Protein AF-A0A1T5FT01-F1 (afdb_monomer)

Foldseek 3Di:
DDQDAPPDDDQWKGKQAAPDPVCLVVSVVVRLVSNLVVLVVVQFEWEWEAPDDRIIMIGGDNVHGRPDYHYDYD

Mean predicted aligned error: 7.45 Å

Solvent-accessible surface area (backbone atoms only — not comparable to full-atom values): 4178 Å² total; per-residue (Å²): 137,70,75,61,70,70,96,63,98,50,94,28,64,39,47,40,59,39,94,47,81,88,47,41,68,58,48,48,51,54,38,46,56,68,20,44,60,40,8,60,76,67,65,17,3,38,38,34,36,46,79,52,92,46,29,36,37,31,23,40,30,82,91,31,57,55,93,38,78,46,78,44,87,116

Radius of gyration: 11.54 Å; Cα contacts (8 Å, |Δi|>4): 145; chains: 1; bounding box: 24×21×28 Å

pLDDT: mean 77.38, std 13.56, range [40.47, 88.44]

Nearest PDB structures (foldseek):
  6w72-assembly2_B  TM=5.471E-01  e=1.414E+00  Acinetobacter baumannii
  5m2a-assembly1_B  TM=4.951E-01  e=5.328E+00  Beggiatoa sp. PS
  7jil-assembly1_V  TM=4.118E-01  e=2.249E+00  Flavobacterium johnsoniae
  4fqd-assembly2_A  TM=3.750E-01  e=3.349E+00  Streptomyces tendae
  9fd2-assembly1_g  TM=3.358E-01  e=4.986E+00  Homo sapiens

Structure (mmCIF, N/CA/C/O backbone):
data_AF-A0A1T5FT01-F1
#
_entry.id   AF-A0A1T5FT01-F1
#
loop_
_atom_site.group_PDB
_atom_site.id
_atom_site.type_symbol
_atom_site.label_atom_id
_atom_site.label_alt_id
_atom_site.label_comp_id
_atom_site.label_asym_id
_atom_site.label_entity_id
_atom_site.label_seq_id
_atom_site.pdbx_PDB_ins_code
_atom_site.Cartn_x
_atom_site.Cartn_y
_atom_site.Cartn_z
_atom_site.occupancy
_atom_site.B_iso_or_equiv
_atom_site.auth_seq_id
_atom_site.auth_comp_id
_atom_site.auth_asym_id
_atom_site.auth_atom_id
_atom_site.pdbx_PDB_model_num
ATOM 1 N N . MET A 1 1 ? 3.110 8.244 15.037 1.00 46.44 1 MET A N 1
ATOM 2 C CA . MET A 1 1 ? 3.056 7.291 13.911 1.00 46.44 1 MET A CA 1
ATOM 3 C C . MET A 1 1 ? 4.125 6.237 14.167 1.00 46.44 1 MET A C 1
ATOM 5 O O . MET A 1 1 ? 5.297 6.535 13.994 1.00 46.44 1 MET A O 1
ATOM 9 N N . THR A 1 2 ? 3.759 5.070 14.700 1.00 40.47 2 THR A N 1
ATOM 10 C CA . THR A 1 2 ? 4.738 4.026 15.053 1.00 40.47 2 THR A CA 1
ATOM 11 C C . THR A 1 2 ? 4.698 2.961 13.969 1.00 40.47 2 THR A C 1
ATOM 13 O O . THR A 1 2 ? 3.794 2.134 13.940 1.00 40.47 2 THR A O 1
ATOM 16 N N . ILE A 1 3 ? 5.635 3.038 13.027 1.00 48.06 3 ILE A N 1
ATOM 17 C CA . ILE A 1 3 ? 5.778 2.051 11.957 1.00 48.06 3 ILE A CA 1
ATOM 18 C C . ILE A 1 3 ? 6.604 0.908 12.546 1.00 48.06 3 ILE A C 1
ATOM 20 O O . ILE A 1 3 ? 7.832 0.963 12.554 1.00 48.06 3 ILE A O 1
ATOM 24 N N . THR A 1 4 ? 5.941 -0.085 13.134 1.00 49.09 4 THR A N 1
ATOM 25 C CA . THR A 1 4 ? 6.637 -1.264 13.653 1.00 49.09 4 THR A CA 1
ATOM 26 C C . THR A 1 4 ? 7.017 -2.136 12.466 1.00 49.09 4 THR A C 1
ATOM 28 O O . THR A 1 4 ? 6.175 -2.829 11.907 1.00 49.09 4 THR A O 1
ATOM 31 N N . VAL A 1 5 ? 8.280 -2.071 12.046 1.00 55.72 5 VAL A N 1
ATOM 32 C CA . VAL A 1 5 ? 8.827 -3.016 11.069 1.00 55.72 5 VAL A CA 1
ATOM 33 C C . VAL A 1 5 ? 8.959 -4.382 11.754 1.00 55.72 5 VAL A C 1
ATOM 35 O O . VAL A 1 5 ? 9.697 -4.488 12.736 1.00 55.72 5 VAL A O 1
ATOM 38 N N . PRO A 1 6 ? 8.245 -5.434 11.317 1.00 45.69 6 PRO A N 1
ATOM 39 C CA . PRO A 1 6 ? 8.462 -6.757 11.870 1.00 45.69 6 PRO A CA 1
ATOM 40 C C . PRO A 1 6 ? 9.856 -7.228 11.452 1.00 45.69 6 PRO A C 1
ATOM 42 O O . PRO A 1 6 ? 10.219 -7.229 10.276 1.00 45.69 6 PRO A O 1
ATOM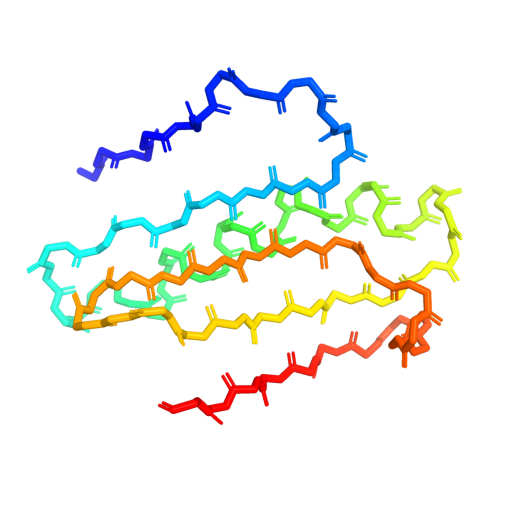 45 N N . THR A 1 7 ? 10.643 -7.617 12.447 1.00 43.69 7 THR A N 1
ATOM 46 C CA . THR A 1 7 ? 11.944 -8.279 12.342 1.00 43.69 7 THR A CA 1
ATOM 47 C C . THR A 1 7 ? 11.794 -9.671 11.722 1.00 43.69 7 THR A C 1
ATOM 49 O O . THR A 1 7 ? 11.923 -10.685 12.405 1.00 43.69 7 THR A O 1
ATOM 52 N N . ALA A 1 8 ? 11.496 -9.733 10.425 1.00 40.59 8 ALA A N 1
ATOM 53 C CA . ALA A 1 8 ? 11.565 -10.952 9.633 1.00 40.59 8 ALA A CA 1
ATOM 54 C C . ALA A 1 8 ? 12.179 -10.627 8.267 1.00 40.59 8 ALA A C 1
ATOM 56 O O . ALA A 1 8 ? 11.591 -9.959 7.421 1.00 40.59 8 ALA A O 1
ATOM 57 N N . SER A 1 9 ? 13.413 -11.086 8.109 1.00 41.91 9 SER A N 1
ATOM 58 C CA . SER A 1 9 ? 14.326 -10.935 6.983 1.00 41.91 9 SER A CA 1
ATOM 59 C C . SER A 1 9 ? 13.706 -11.285 5.622 1.00 41.91 9 SER A C 1
ATOM 61 O O . SER A 1 9 ? 13.833 -12.407 5.137 1.00 41.91 9 SER A O 1
ATOM 63 N N . SER A 1 10 ? 13.051 -10.328 4.965 1.00 50.94 10 SER A N 1
ATOM 64 C CA . SER A 1 10 ? 12.713 -10.404 3.539 1.00 50.94 10 SER A CA 1
ATOM 65 C C . SER A 1 10 ? 12.691 -8.992 2.939 1.00 50.94 10 SER A C 1
ATOM 67 O O . SER A 1 10 ? 11.798 -8.209 3.271 1.00 50.94 10 SER A O 1
ATOM 69 N N . PRO A 1 11 ? 13.668 -8.626 2.086 1.00 56.97 11 PRO A N 1
ATOM 70 C CA . PRO A 1 11 ? 13.716 -7.319 1.438 1.00 56.97 11 PRO A CA 1
ATOM 71 C C . PRO A 1 11 ? 12.537 -7.204 0.465 1.00 56.97 11 PRO A C 1
ATOM 73 O O . PRO A 1 11 ? 12.597 -7.673 -0.666 1.00 56.97 11 PRO A O 1
ATOM 76 N N . GLY A 1 12 ? 11.424 -6.644 0.937 1.00 67.62 12 GLY A N 1
ATOM 77 C CA . GLY A 1 12 ? 10.206 -6.507 0.142 1.00 67.62 12 GLY A CA 1
ATOM 78 C C . GLY A 1 12 ? 8.897 -6.744 0.886 1.00 67.62 12 GLY A C 1
ATOM 79 O O . GLY A 1 12 ? 7.879 -6.839 0.216 1.00 67.62 12 GLY A O 1
ATOM 80 N N . MET A 1 13 ? 8.875 -6.841 2.218 1.00 80.75 13 MET A N 1
ATOM 81 C CA . MET A 1 13 ? 7.637 -6.929 3.003 1.00 80.75 13 MET A CA 1
ATOM 82 C C . MET A 1 13 ? 7.664 -5.935 4.169 1.00 80.75 13 MET A C 1
ATOM 84 O O . MET A 1 13 ? 8.617 -5.900 4.940 1.00 80.75 13 M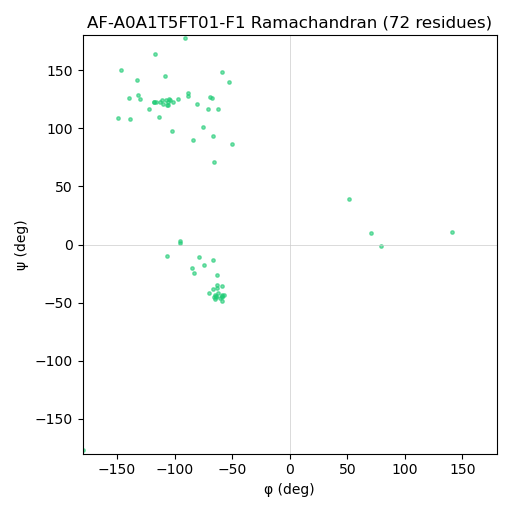ET A O 1
ATOM 88 N N . VAL A 1 14 ? 6.611 -5.130 4.290 1.00 84.25 14 VAL A N 1
ATOM 89 C CA . VAL A 1 14 ? 6.406 -4.123 5.334 1.00 84.25 14 VAL A CA 1
ATOM 90 C C . VAL A 1 14 ? 5.017 -4.320 5.925 1.00 84.25 14 VAL A C 1
ATOM 92 O O . VAL A 1 14 ? 4.016 -4.315 5.209 1.00 84.25 14 VAL A O 1
ATOM 95 N N . GLU A 1 15 ? 4.943 -4.482 7.241 1.00 83.62 15 GLU A N 1
ATOM 96 C CA . GLU A 1 15 ? 3.673 -4.419 7.959 1.00 83.62 15 GLU A CA 1
ATOM 97 C C . GLU A 1 15 ? 3.385 -2.969 8.358 1.00 83.62 15 GLU A C 1
ATOM 99 O O . GLU A 1 15 ? 4.238 -2.256 8.883 1.00 83.62 15 GLU A O 1
ATOM 104 N N . VAL A 1 16 ? 2.171 -2.526 8.058 1.00 83.69 16 VAL A N 1
ATOM 105 C CA . VAL A 1 16 ? 1.656 -1.193 8.338 1.00 83.69 16 VAL A CA 1
ATOM 106 C C . VAL A 1 16 ? 0.538 -1.345 9.361 1.00 83.69 16 VAL A C 1
ATOM 108 O O . VAL A 1 16 ? -0.544 -1.859 9.063 1.00 83.69 16 VAL A O 1
ATOM 111 N N . ILE A 1 17 ? 0.816 -0.893 10.580 1.00 85.50 17 ILE A N 1
ATOM 112 C CA . ILE A 1 17 ? -0.143 -0.860 11.682 1.00 85.50 17 ILE A CA 1
ATOM 113 C C . ILE A 1 17 ? -0.573 0.591 11.875 1.00 85.50 17 ILE A C 1
ATOM 115 O O . ILE A 1 17 ? 0.248 1.480 12.094 1.00 85.50 17 ILE 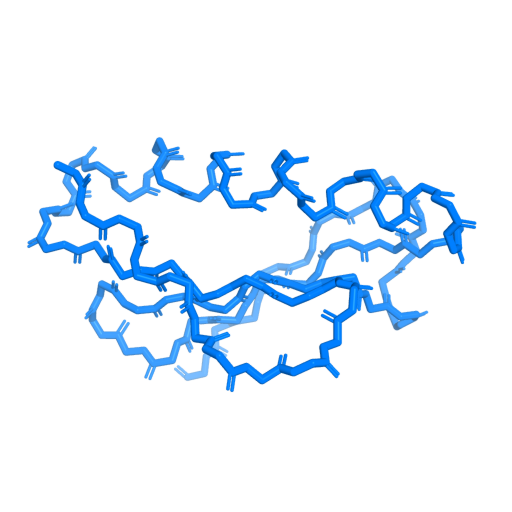A O 1
ATOM 119 N N . VAL A 1 18 ? -1.873 0.827 11.781 1.00 83.75 18 VAL A N 1
ATOM 120 C CA . VAL A 1 18 ? -2.504 2.136 11.856 1.00 83.75 18 VAL A CA 1
ATOM 121 C C . VAL A 1 18 ? -3.516 2.112 12.990 1.00 83.75 18 VAL A C 1
ATOM 123 O O . VAL A 1 18 ? -4.491 1.366 12.954 1.00 83.75 18 VAL A O 1
ATOM 126 N N . THR A 1 19 ? -3.277 2.933 14.006 1.00 79.88 19 THR A N 1
ATOM 127 C CA . THR A 1 19 ? -4.177 3.072 15.160 1.00 79.88 19 THR A CA 1
ATOM 128 C C . THR A 1 19 ? -5.326 4.041 14.881 1.00 79.88 19 THR A C 1
ATOM 130 O O . THR A 1 19 ? -6.378 3.937 15.497 1.00 79.88 19 THR A O 1
ATOM 133 N N . ASP A 1 20 ? -5.126 4.971 13.944 1.00 80.31 20 ASP A N 1
ATOM 134 C CA . ASP A 1 20 ? -6.076 6.022 13.591 1.00 80.31 20 ASP A CA 1
ATOM 135 C C . ASP A 1 20 ? -6.534 5.885 12.133 1.00 80.31 20 ASP A C 1
ATOM 137 O O . ASP A 1 20 ? -5.723 5.892 11.205 1.00 80.31 20 ASP A O 1
ATOM 141 N N . SER A 1 21 ? -7.844 5.763 11.916 1.00 75.81 21 SER A N 1
ATOM 142 C CA . SER A 1 21 ? -8.409 5.532 10.583 1.00 75.81 21 SER A CA 1
ATOM 143 C C . SER A 1 21 ? -8.150 6.675 9.600 1.00 75.81 21 SER A C 1
ATOM 145 O O . SER A 1 21 ? -8.076 6.410 8.402 1.00 75.81 21 SER A O 1
ATOM 147 N N . ALA A 1 22 ? -7.960 7.914 10.069 1.00 81.56 22 ALA A N 1
ATOM 148 C CA . ALA A 1 22 ? -7.667 9.046 9.190 1.00 81.56 22 ALA A CA 1
ATOM 149 C C . ALA A 1 22 ? -6.224 9.016 8.651 1.00 81.56 22 ALA A C 1
ATOM 151 O O . ALA A 1 22 ? -5.929 9.649 7.639 1.00 81.56 22 ALA A O 1
ATOM 152 N N . GLN A 1 23 ? -5.327 8.248 9.279 1.00 82.62 23 GLN A N 1
ATOM 153 C CA . GLN A 1 23 ? -3.936 8.092 8.838 1.00 82.62 23 GLN A CA 1
ATOM 154 C C . GLN A 1 23 ? -3.698 6.866 7.951 1.00 82.62 23 GLN A C 1
ATOM 156 O O . GLN A 1 23 ? -2.562 6.631 7.536 1.00 82.62 23 GLN A O 1
ATOM 161 N N . VAL A 1 24 ? -4.739 6.089 7.634 1.00 83.12 24 VAL A N 1
ATOM 162 C CA . VAL A 1 24 ? -4.617 4.858 6.835 1.00 83.12 24 VAL A CA 1
ATOM 163 C C . VAL A 1 24 ? -4.022 5.144 5.461 1.00 83.12 24 VAL A C 1
ATOM 165 O O . VAL A 1 24 ? -3.052 4.491 5.079 1.00 83.12 24 VAL A O 1
ATOM 168 N N . ASP A 1 25 ? -4.539 6.144 4.748 1.00 82.69 25 ASP A N 1
ATOM 169 C CA . ASP A 1 25 ? -4.040 6.522 3.425 1.00 82.69 25 ASP A CA 1
ATOM 170 C C . ASP A 1 25 ? -2.562 6.919 3.449 1.00 82.69 25 ASP A C 1
ATOM 172 O O . ASP A 1 25 ? -1.780 6.484 2.600 1.00 82.69 25 ASP A O 1
ATOM 176 N N . GLN A 1 26 ? -2.153 7.709 4.444 1.00 84.81 26 GLN A N 1
ATOM 177 C CA . GLN A 1 26 ? -0.770 8.166 4.560 1.00 84.81 26 GLN A CA 1
ATOM 178 C C . GLN A 1 26 ? 0.174 7.023 4.947 1.00 84.81 26 GLN A C 1
ATOM 180 O O . GLN A 1 26 ? 1.257 6.893 4.378 1.00 84.81 26 GLN A O 1
ATOM 185 N N . ALA A 1 27 ? -0.242 6.164 5.879 1.00 85.94 27 ALA A N 1
ATOM 186 C CA . ALA A 1 27 ? 0.543 5.015 6.311 1.00 85.94 27 ALA A CA 1
ATOM 187 C C . ALA A 1 27 ? 0.707 3.975 5.190 1.00 85.94 27 ALA A C 1
ATOM 189 O O . ALA A 1 27 ? 1.789 3.412 5.018 1.00 85.94 27 ALA A O 1
ATOM 190 N N .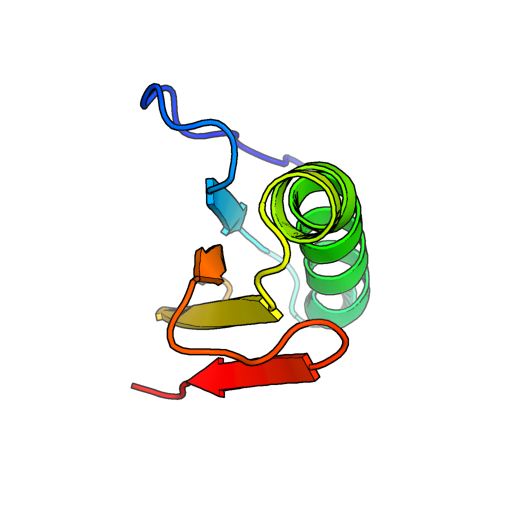 LEU A 1 28 ? -0.338 3.754 4.386 1.00 82.62 28 LEU A N 1
ATOM 191 C CA . LEU A 1 28 ? -0.268 2.903 3.199 1.00 82.62 28 LEU A CA 1
ATOM 192 C C . LEU A 1 28 ? 0.666 3.487 2.138 1.00 82.62 28 LEU A C 1
ATOM 194 O O . LEU A 1 28 ? 1.472 2.740 1.587 1.00 82.62 28 LEU A O 1
ATOM 198 N N . LYS A 1 29 ? 0.608 4.799 1.874 1.00 86.88 29 LYS A N 1
ATOM 199 C CA . LYS A 1 29 ? 1.539 5.465 0.947 1.00 86.88 29 LYS A CA 1
ATOM 200 C C . LYS A 1 29 ? 2.996 5.295 1.379 1.00 86.88 29 LYS A C 1
ATOM 202 O O . LYS A 1 29 ? 3.824 4.944 0.543 1.00 86.88 29 LYS A O 1
ATOM 207 N N . ASP A 1 30 ? 3.297 5.479 2.664 1.00 86.69 30 ASP A N 1
ATOM 208 C CA . ASP A 1 30 ? 4.653 5.291 3.205 1.00 86.69 30 ASP A CA 1
ATOM 209 C C . ASP A 1 30 ? 5.124 3.831 3.083 1.00 86.69 30 ASP A C 1
ATOM 211 O O . ASP A 1 30 ? 6.233 3.556 2.619 1.00 86.69 30 ASP A O 1
ATOM 215 N N . GLY A 1 31 ? 4.249 2.877 3.420 1.00 85.06 31 GLY A N 1
ATOM 216 C CA . GLY A 1 31 ? 4.535 1.449 3.276 1.00 85.06 31 GLY A CA 1
ATOM 217 C C . GLY A 1 31 ? 4.777 1.037 1.823 1.00 85.06 31 GLY A C 1
ATOM 218 O O . GLY A 1 31 ? 5.715 0.291 1.542 1.00 85.06 31 GLY A O 1
ATOM 219 N N . VAL A 1 32 ? 3.975 1.550 0.885 1.00 85.31 32 VAL A N 1
ATOM 220 C CA . VAL A 1 32 ? 4.167 1.313 -0.554 1.00 85.31 32 VAL A CA 1
ATOM 221 C C . VAL A 1 32 ? 5.487 1.908 -1.022 1.00 85.31 32 VAL A C 1
ATOM 223 O O . VAL A 1 32 ? 6.228 1.200 -1.694 1.00 85.31 32 VAL A O 1
ATOM 226 N N . ALA A 1 33 ? 5.822 3.142 -0.632 1.00 86.19 33 ALA A N 1
ATOM 227 C CA . ALA A 1 33 ? 7.076 3.788 -1.022 1.00 86.19 33 ALA A CA 1
ATOM 228 C C . ALA A 1 33 ? 8.307 2.965 -0.602 1.00 86.19 33 ALA A C 1
ATOM 230 O O . ALA A 1 33 ? 9.194 2.727 -1.420 1.00 86.19 33 ALA A O 1
ATOM 231 N N . LYS A 1 34 ? 8.314 2.431 0.627 1.00 84.44 34 LYS A N 1
ATOM 232 C CA . LYS A 1 34 ? 9.391 1.555 1.131 1.00 84.44 34 LYS A CA 1
ATOM 233 C C . LYS A 1 34 ? 9.529 0.248 0.356 1.00 84.44 34 LYS A C 1
ATOM 235 O O . LYS A 1 34 ? 10.626 -0.275 0.193 1.00 84.44 34 LYS A O 1
ATOM 240 N N . VAL A 1 35 ? 8.411 -0.300 -0.109 1.00 84.81 35 VAL A N 1
ATOM 241 C CA . VAL A 1 35 ? 8.389 -1.552 -0.874 1.00 84.81 35 VAL A CA 1
ATOM 242 C C . VAL A 1 35 ? 8.647 -1.306 -2.362 1.00 84.81 35 VAL A C 1
ATOM 244 O O . VAL A 1 35 ? 9.069 -2.221 -3.064 1.00 84.81 35 VAL A O 1
ATOM 247 N N . MET A 1 36 ? 8.450 -0.080 -2.848 1.00 83.38 36 MET A N 1
ATOM 248 C CA . MET A 1 36 ? 8.582 0.283 -4.257 1.00 83.38 36 MET A CA 1
ATOM 249 C C . MET A 1 36 ? 10.008 0.095 -4.777 1.00 83.38 36 MET A C 1
ATOM 251 O O . MET A 1 36 ? 10.176 -0.391 -5.894 1.00 83.38 36 MET A O 1
ATOM 255 N N . GLU A 1 37 ? 11.033 0.395 -3.972 1.00 82.31 37 GLU A N 1
ATOM 256 C CA . GLU A 1 37 ? 12.430 0.117 -4.338 1.00 82.31 37 GLU A CA 1
ATOM 257 C C . GLU A 1 37 ? 12.670 -1.383 -4.552 1.00 82.31 37 GLU A C 1
ATOM 259 O O . GLU A 1 37 ? 13.239 -1.788 -5.567 1.00 82.31 37 GLU A O 1
ATOM 264 N N . ALA A 1 38 ? 12.172 -2.225 -3.640 1.00 81.25 38 ALA A N 1
ATOM 265 C CA . ALA A 1 38 ? 12.277 -3.677 -3.768 1.00 81.25 38 ALA A CA 1
ATOM 266 C C . ALA A 1 38 ? 11.470 -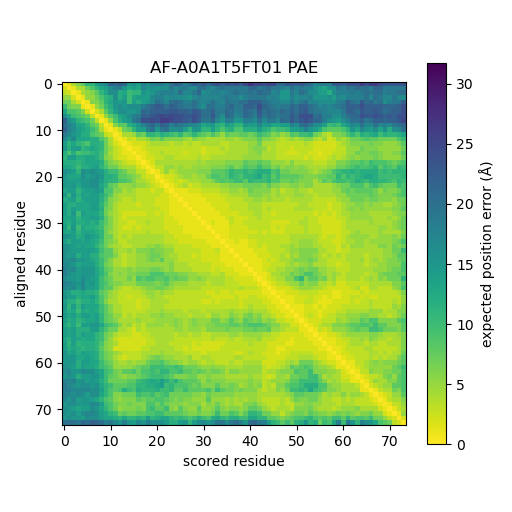4.194 -4.972 1.00 81.25 38 ALA A C 1
ATOM 268 O O . ALA A 1 38 ? 11.974 -4.979 -5.774 1.00 81.25 38 ALA A O 1
ATOM 269 N N . ALA A 1 39 ? 10.240 -3.712 -5.150 1.00 82.75 39 ALA A N 1
ATOM 270 C CA . ALA A 1 39 ? 9.377 -4.070 -6.272 1.00 82.75 39 ALA A CA 1
ATOM 271 C C . ALA A 1 39 ? 10.026 -3.714 -7.621 1.00 82.75 39 ALA A C 1
ATOM 273 O O . ALA A 1 39 ? 10.067 -4.551 -8.522 1.00 82.75 39 ALA A O 1
ATOM 274 N N . THR A 1 40 ? 10.623 -2.522 -7.720 1.00 84.38 40 THR A N 1
ATOM 275 C CA . THR A 1 40 ? 11.350 -2.054 -8.910 1.00 84.38 40 THR A CA 1
ATOM 276 C C . THR A 1 40 ? 12.584 -2.898 -9.174 1.00 84.38 40 THR A C 1
ATOM 278 O O . THR A 1 40 ? 12.755 -3.375 -10.290 1.00 84.38 40 THR A O 1
ATOM 281 N N . ARG A 1 41 ? 13.403 -3.174 -8.153 1.00 82.75 41 ARG A N 1
ATOM 282 C CA . ARG A 1 41 ? 14.598 -4.021 -8.294 1.00 82.75 41 ARG A 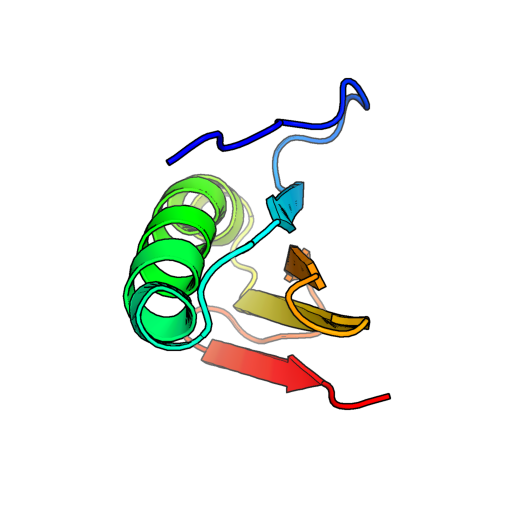CA 1
ATOM 283 C C . ARG A 1 41 ? 14.266 -5.430 -8.786 1.00 82.75 41 ARG A C 1
ATOM 285 O O . ARG A 1 41 ? 15.042 -6.015 -9.534 1.00 82.75 41 ARG A O 1
ATOM 292 N N . HIS A 1 42 ? 13.127 -5.969 -8.361 1.00 81.56 42 HIS A N 1
ATOM 293 C CA . HIS A 1 42 ? 12.688 -7.315 -8.717 1.00 81.56 42 HIS A CA 1
ATOM 294 C C . HIS A 1 42 ? 11.7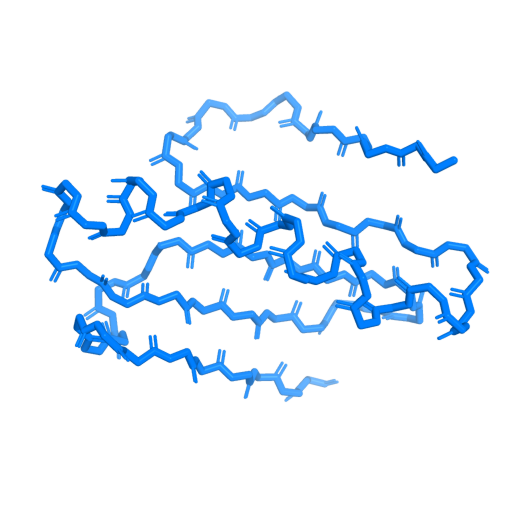29 -7.356 -9.918 1.00 81.56 42 HIS A C 1
ATOM 296 O 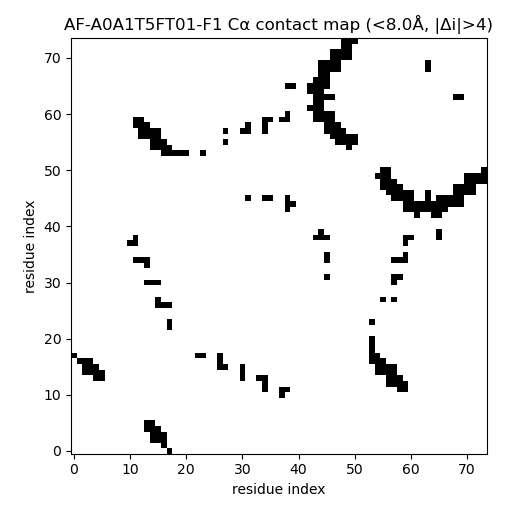O . HIS A 1 42 ? 11.264 -8.439 -10.262 1.00 81.56 42 HIS A O 1
ATOM 302 N N . HIS A 1 43 ? 11.431 -6.216 -10.558 1.00 84.06 43 HIS A N 1
ATOM 303 C CA . HIS A 1 43 ? 10.452 -6.108 -11.652 1.00 84.06 43 HIS A CA 1
ATOM 304 C C . HIS A 1 43 ? 9.088 -6.731 -11.285 1.00 84.06 43 HIS A C 1
ATOM 306 O O . HIS A 1 43 ? 8.427 -7.384 -12.092 1.00 84.06 43 HIS A O 1
ATOM 312 N N . THR A 1 44 ? 8.657 -6.527 -10.040 1.00 85.38 44 THR A N 1
ATOM 313 C CA . THR A 1 44 ? 7.378 -7.013 -9.505 1.00 85.38 44 THR A CA 1
ATOM 314 C C . THR A 1 44 ? 6.481 -5.844 -9.108 1.00 85.38 44 THR A C 1
ATOM 316 O O . THR A 1 44 ? 6.930 -4.703 -9.009 1.00 85.38 44 THR A O 1
ATOM 319 N N . GLY A 1 45 ? 5.193 -6.104 -8.913 1.00 87.19 45 GLY A N 1
ATOM 320 C CA . GLY A 1 45 ? 4.240 -5.134 -8.384 1.00 87.19 45 GLY A CA 1
ATOM 321 C C . GLY A 1 45 ? 4.122 -5.193 -6.864 1.00 87.19 45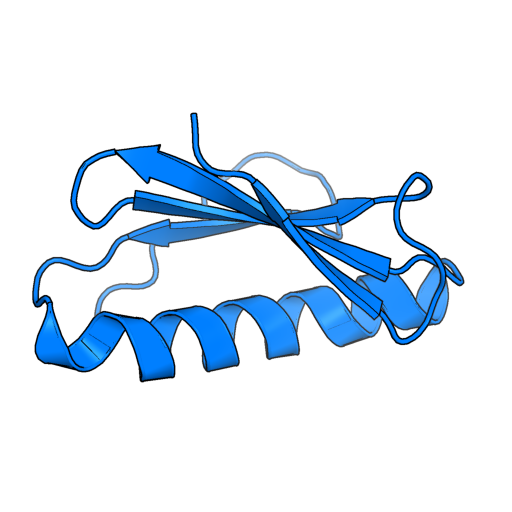 GLY A C 1
ATOM 322 O O . GLY A 1 45 ? 4.729 -6.036 -6.196 1.00 87.19 45 GLY A O 1
ATOM 323 N N . VAL A 1 46 ? 3.299 -4.307 -6.306 1.00 88.06 46 VAL A N 1
ATOM 324 C CA . VAL A 1 46 ? 3.069 -4.224 -4.857 1.00 88.06 46 VAL A CA 1
ATOM 325 C C . VAL A 1 46 ? 1.706 -4.821 -4.513 1.00 88.06 46 VAL A C 1
ATOM 327 O O . VAL A 1 46 ? 0.668 -4.417 -5.036 1.00 88.06 46 VAL A O 1
ATOM 330 N N . MET A 1 47 ? 1.697 -5.790 -3.605 1.00 87.44 47 MET A N 1
ATOM 331 C CA . MET A 1 47 ? 0.496 -6.386 -3.034 1.00 87.44 47 MET A CA 1
ATOM 332 C C . MET A 1 47 ? 0.249 -5.806 -1.645 1.00 87.44 47 MET A C 1
ATOM 334 O O . MET A 1 47 ? 1.076 -5.954 -0.745 1.00 87.44 47 MET A O 1
ATOM 338 N N . VAL A 1 48 ? -0.926 -5.218 -1.457 1.00 88.44 48 VAL A N 1
ATOM 339 C CA . VAL A 1 48 ? -1.426 -4.750 -0.165 1.00 88.44 48 VAL A CA 1
ATOM 340 C C . VAL A 1 48 ? -2.505 -5.718 0.307 1.00 88.44 48 VAL A C 1
ATOM 342 O O . VAL A 1 48 ? -3.508 -5.928 -0.370 1.00 88.44 48 VAL A O 1
ATOM 345 N N . THR A 1 49 ? -2.308 -6.335 1.465 1.00 87.19 49 THR A N 1
ATOM 346 C CA . THR A 1 49 ? -3.264 -7.267 2.077 1.00 87.19 49 THR A CA 1
ATOM 347 C C . THR A 1 49 ? -3.752 -6.681 3.389 1.00 87.19 49 THR A C 1
ATOM 349 O O . THR A 1 49 ? -2.942 -6.400 4.267 1.00 87.19 49 THR A O 1
ATOM 352 N N . ARG A 1 50 ? -5.063 -6.499 3.545 1.00 86.75 50 ARG A N 1
ATOM 353 C CA . ARG A 1 50 ? -5.641 -6.105 4.834 1.00 86.75 50 ARG A CA 1
ATOM 354 C C . ARG A 1 50 ? -5.764 -7.344 5.720 1.00 86.75 50 ARG A C 1
ATOM 356 O O . ARG A 1 50 ? -6.426 -8.296 5.327 1.00 86.75 50 ARG A O 1
ATOM 363 N N . THR A 1 51 ? -5.122 -7.335 6.885 1.00 84.88 51 THR A N 1
ATOM 364 C CA . THR A 1 51 ? -5.124 -8.467 7.834 1.00 84.88 51 THR A CA 1
ATOM 365 C C . THR A 1 51 ? -5.980 -8.216 9.072 1.00 84.88 51 THR A C 1
ATOM 367 O O . THR A 1 51 ? -6.231 -9.136 9.843 1.00 84.88 51 THR A O 1
ATOM 370 N N . GLY A 1 52 ? -6.449 -6.984 9.276 1.00 82.44 52 GLY A N 1
ATOM 371 C CA . GLY A 1 52 ? -7.334 -6.640 10.383 1.00 82.44 52 GLY A CA 1
ATOM 372 C C . GLY A 1 52 ? -7.740 -5.164 10.390 1.00 82.44 52 GLY A C 1
ATOM 373 O O . GLY A 1 52 ? -7.381 -4.405 9.480 1.00 82.44 52 GLY A O 1
ATOM 374 N N . PRO A 1 53 ? -8.497 -4.721 11.406 1.00 81.06 53 PRO A N 1
ATOM 375 C CA . PRO A 1 53 ? -8.792 -3.306 11.600 1.00 81.06 53 PRO A CA 1
ATOM 376 C C . PRO A 1 53 ? -7.484 -2.547 11.853 1.00 81.06 53 PRO A C 1
ATOM 378 O O . PRO A 1 53 ? -6.764 -2.832 12.805 1.00 81.06 53 PRO A O 1
ATOM 381 N N . GLY A 1 54 ? -7.145 -1.630 10.942 1.00 83.25 54 GLY A N 1
ATOM 382 C CA . GLY A 1 54 ? -5.902 -0.863 11.016 1.00 83.25 54 GLY A CA 1
ATOM 383 C C . GLY A 1 54 ? -4.629 -1.670 10.744 1.00 83.25 54 GLY A C 1
ATOM 384 O O . GLY A 1 54 ? -3.545 -1.155 10.971 1.00 83.25 54 GLY A O 1
ATOM 385 N N . ARG A 1 55 ? -4.706 -2.919 10.266 1.00 86.25 55 ARG A N 1
ATOM 386 C CA . ARG A 1 55 ? -3.517 -3.737 9.964 1.00 86.25 55 ARG A CA 1
ATOM 387 C C . ARG A 1 55 ? -3.460 -4.091 8.487 1.00 86.25 55 ARG A C 1
ATOM 389 O O . ARG A 1 55 ? -4.387 -4.704 7.946 1.00 86.25 55 ARG A O 1
ATOM 396 N N . TYR A 1 56 ? -2.357 -3.714 7.855 1.00 87.44 56 TYR A N 1
ATOM 397 C CA . TYR A 1 56 ? -2.099 -3.932 6.440 1.00 87.44 56 TYR A CA 1
ATOM 398 C C . TYR A 1 56 ? -0.700 -4.503 6.248 1.00 87.44 56 TYR A C 1
ATOM 400 O O . TYR A 1 56 ? 0.250 -4.093 6.898 1.00 87.44 56 TYR A O 1
ATOM 408 N N . ILE A 1 57 ? -0.561 -5.427 5.311 1.00 87.38 57 ILE A N 1
ATOM 409 C CA . ILE A 1 57 ? 0.719 -5.966 4.868 1.00 87.38 57 ILE A CA 1
ATOM 410 C C . ILE A 1 57 ? 0.959 -5.452 3.458 1.00 87.38 57 ILE A C 1
ATOM 412 O O . ILE A 1 57 ? 0.174 -5.740 2.556 1.00 87.38 57 ILE A O 1
ATOM 416 N N . VAL A 1 58 ? 2.052 -4.729 3.259 1.00 88.25 58 VAL A N 1
ATOM 417 C CA . VAL A 1 58 ? 2.506 -4.242 1.958 1.00 88.25 58 VAL A CA 1
ATOM 418 C C . VAL A 1 58 ? 3.730 -5.050 1.555 1.00 88.25 58 VAL A C 1
ATOM 420 O O . VAL A 1 58 ? 4.696 -5.124 2.306 1.00 88.25 58 VAL A O 1
ATOM 423 N N . ARG A 1 59 ? 3.714 -5.687 0.385 1.00 86.50 59 ARG A N 1
ATOM 424 C CA . ARG A 1 59 ? 4.860 -6.475 -0.086 1.00 86.50 59 ARG A CA 1
ATOM 425 C C . ARG A 1 59 ? 5.037 -6.454 -1.591 1.00 86.50 59 ARG A C 1
ATOM 427 O O . ARG A 1 59 ? 4.055 -6.384 -2.322 1.00 86.50 59 ARG A O 1
ATOM 434 N N . ALA A 1 60 ? 6.275 -6.571 -2.048 1.00 85.12 60 ALA A N 1
ATOM 435 C CA . ALA A 1 60 ? 6.595 -6.838 -3.437 1.00 85.12 60 ALA A CA 1
ATOM 436 C C . ALA A 1 60 ? 6.151 -8.272 -3.752 1.00 85.12 60 ALA A C 1
ATOM 438 O O . ALA A 1 60 ? 6.464 -9.202 -3.004 1.00 85.12 60 ALA A O 1
ATOM 439 N N . HIS A 1 61 ? 5.358 -8.457 -4.805 1.00 81.88 61 HIS A N 1
ATOM 440 C CA . HIS A 1 61 ? 4.802 -9.764 -5.133 1.00 81.88 61 HIS A CA 1
ATOM 441 C C . HIS A 1 61 ? 4.832 -10.011 -6.645 1.00 81.88 61 HIS A C 1
ATOM 443 O O . HIS A 1 61 ? 4.225 -9.247 -7.392 1.00 81.88 61 HIS A O 1
ATOM 449 N N . PRO A 1 62 ? 5.423 -11.129 -7.113 1.00 79.19 62 PRO A N 1
ATOM 450 C CA . PRO A 1 62 ? 5.507 -11.444 -8.545 1.00 79.19 62 PRO A CA 1
ATOM 451 C C . PRO A 1 62 ? 4.158 -11.737 -9.216 1.00 79.19 62 PRO A C 1
ATOM 453 O O . PRO A 1 62 ? 4.068 -11.752 -10.435 1.00 79.19 62 PRO A O 1
ATOM 456 N N . ALA A 1 63 ? 3.094 -11.956 -8.437 1.00 80.25 63 ALA A N 1
ATOM 457 C CA . ALA A 1 63 ? 1.740 -12.139 -8.956 1.00 80.25 63 ALA A CA 1
ATOM 458 C C . ALA A 1 63 ? 1.072 -10.802 -9.323 1.00 80.25 63 ALA A C 1
ATOM 460 O O . ALA A 1 63 ? -0.009 -10.791 -9.910 1.00 80.25 63 ALA A O 1
ATOM 461 N N . VAL A 1 64 ? 1.684 -9.678 -8.937 1.00 79.56 64 VAL A N 1
ATOM 462 C CA . VAL A 1 64 ? 1.268 -8.342 -9.349 1.00 79.56 64 VAL A CA 1
ATOM 463 C C . VAL A 1 64 ? 2.269 -7.878 -10.407 1.00 79.56 64 VAL A C 1
ATOM 465 O O . VAL A 1 64 ? 3.470 -7.892 -10.135 1.00 79.56 64 VAL A O 1
ATOM 468 N N . PRO A 1 65 ? 1.816 -7.492 -11.609 1.00 78.06 65 PRO A N 1
ATOM 469 C CA . PRO A 1 65 ? 2.696 -6.917 -12.616 1.00 78.06 65 PRO A CA 1
ATOM 470 C C . PRO A 1 65 ? 3.386 -5.654 -12.096 1.00 78.06 65 PRO A C 1
ATOM 472 O O . PRO A 1 65 ? 2.812 -4.902 -11.303 1.00 78.06 65 PRO A O 1
ATOM 475 N N . TYR A 1 66 ? 4.609 -5.412 -12.565 1.00 79.06 66 TYR A N 1
ATOM 476 C CA . TYR A 1 66 ? 5.328 -4.173 -12.283 1.00 79.06 66 TYR A CA 1
ATOM 477 C C . TYR A 1 66 ? 4.477 -2.943 -12.635 1.00 79.06 66 TYR A C 1
ATOM 479 O O . TYR A 1 66 ? 3.764 -2.928 -13.638 1.00 79.06 66 TYR A O 1
ATOM 487 N N . GLY A 1 67 ? 4.538 -1.917 -11.785 1.00 76.44 67 GLY A N 1
ATOM 488 C CA . GLY A 1 67 ? 3.751 -0.692 -11.945 1.00 76.44 67 GLY A CA 1
ATOM 489 C C . GLY A 1 67 ? 2.293 -0.798 -11.487 1.00 76.44 67 GLY A C 1
ATOM 490 O O . GLY A 1 67 ? 1.582 0.203 -11.528 1.00 76.44 67 GLY A O 1
ATOM 491 N N . LEU A 1 68 ? 1.844 -1.965 -11.011 1.00 80.88 68 LEU A N 1
ATOM 492 C CA . LEU A 1 68 ? 0.512 -2.134 -10.435 1.00 80.88 68 LEU A CA 1
ATOM 493 C C . LEU A 1 68 ? 0.564 -2.313 -8.917 1.00 80.88 68 LEU A C 1
ATOM 495 O O . LEU A 1 68 ? 1.460 -2.949 -8.354 1.00 80.88 68 LEU A O 1
ATOM 499 N N . ILE A 1 69 ? -0.459 -1.764 -8.264 1.00 82.75 69 ILE A N 1
ATOM 500 C CA . ILE A 1 69 ? -0.739 -1.969 -6.846 1.00 82.75 69 ILE A CA 1
ATOM 501 C C . ILE A 1 69 ? -2.043 -2.753 -6.759 1.00 82.75 69 ILE A C 1
ATOM 503 O O . ILE A 1 69 ? -3.073 -2.311 -7.269 1.00 82.75 69 ILE A O 1
ATOM 507 N N . ARG A 1 70 ? -2.012 -3.921 -6.114 1.00 83.38 70 ARG A N 1
ATOM 508 C CA . ARG A 1 70 ? -3.209 -4.739 -5.895 1.00 83.38 70 ARG A CA 1
ATOM 509 C C . ARG A 1 70 ? -3.572 -4.749 -4.420 1.00 83.38 70 ARG A C 1
ATOM 511 O O . ARG A 1 70 ? -2.764 -5.153 -3.590 1.00 83.38 70 ARG A O 1
ATOM 518 N N . GLN A 1 71 ? -4.804 -4.357 -4.109 1.00 83.06 71 GLN A N 1
ATOM 519 C CA . GLN A 1 71 ? -5.369 -4.474 -2.768 1.00 83.06 71 GLN A CA 1
ATOM 520 C C . GLN A 1 71 ? -6.218 -5.744 -2.674 1.00 83.06 71 GLN A C 1
ATOM 522 O O . GLN A 1 71 ? -7.123 -5.961 -3.481 1.00 83.06 71 GLN A O 1
ATOM 527 N N . ARG A 1 72 ? -5.918 -6.602 -1.696 1.00 79.06 72 ARG A N 1
ATOM 528 C CA . ARG A 1 72 ? -6.727 -7.776 -1.361 1.00 79.06 72 ARG A CA 1
ATOM 529 C C . ARG A 1 72 ? -7.467 -7.512 -0.053 1.00 79.06 72 ARG A C 1
ATOM 531 O O . ARG A 1 72 ? -6.840 -7.282 0.981 1.00 79.06 72 ARG A O 1
ATOM 538 N N . HIS A 1 73 ? -8.793 -7.563 -0.127 1.00 72.19 73 HIS A N 1
ATOM 539 C CA . HIS A 1 73 ? -9.672 -7.639 1.034 1.00 72.19 73 HIS A CA 1
ATOM 540 C C . HIS A 1 73 ? -9.862 -9.120 1.384 1.00 72.19 73 HIS A C 1
ATOM 542 O O . HIS A 1 73 ? -10.155 -9.920 0.491 1.00 72.19 73 HIS A O 1
ATOM 548 N N . GLN A 1 74 ? -9.620 -9.479 2.644 1.00 57.22 74 GLN A N 1
ATOM 549 C CA . GLN A 1 74 ? -9.933 -10.793 3.204 1.00 57.22 74 GLN A CA 1
ATOM 550 C C . GLN A 1 74 ? -10.994 -10.647 4.285 1.00 57.22 74 GLN A C 1
ATOM 552 O O . GLN A 1 74 ? -11.018 -9.568 4.923 1.00 57.22 74 GLN A O 1
#

Sequence (74 aa):
MTITVPTASSPGMVEVIVTDSAQVDQALKDGVAKVMEAATRHHTGVMVTRTGPGRYIVRAHPAVPYGLIRQRHQ

Secondary structure (DSSP, 8-state):
----------TTEEEEE-SSGGGHHHHHHHHHHHHHHHHHHTT-EEEEEEEETTEEEEEEETTS-TT-EEEE--